Protein AF-A0AA41SXJ8-F1 (afdb_monomer_lite)

Foldseek 3Di:
DDDDDDDPPPPVPVPVVVVVVVVVVVVVLVVVLVVLVVVLVVLVVVLVVLVVVLPVVHQQCVVLVVLVPDPPRDPVVSVVSNVVSVVVSVVSVVVSVVSVVVSVVSVVVSVCVVVVVD

pLDDT: mean 70.55, std 14.19, range [35.0, 86.94]

Secondary structure (DSSP, 8-state):
-----------TTTHHHHHHHHHHHHHHHHHHHHHHHHHHHHHHHHHHHHHHHHHHH--TTHHHHHHHTSTT--HHHHHHHHHHHHHHHHHHHHHHHHHHHHHHHHHHHHHHHHHTT-

Sequence (118 aa):
METEEKEIISNGALITGCFSEEEEELSSQMSSFNEAMTQLRAMKERAMEGLKEIIKQGPGWFKLSEVSEKPDYDLETFVNKAECAMVQQASVLQDVIKALCLAMQLAKQAIKQINGKK

Structure (mmCIF, N/CA/C/O backbone):
data_AF-A0AA41SXJ8-F1
#
_entry.id   AF-A0AA41SXJ8-F1
#
loop_
_atom_site.group_PDB
_atom_site.id
_atom_site.type_symbol
_atom_site.label_atom_id
_atom_site.label_alt_id
_atom_site.label_comp_id
_atom_site.label_asym_id
_atom_site.label_entity_id
_atom_site.label_seq_id
_atom_site.pdbx_PDB_ins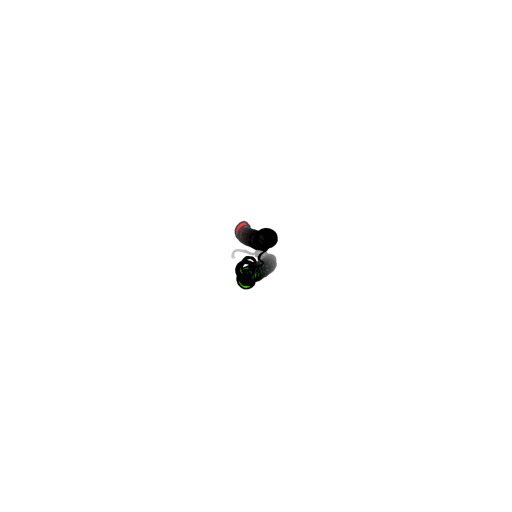_code
_atom_site.Cartn_x
_atom_site.Cartn_y
_atom_site.Cartn_z
_atom_site.occupancy
_atom_site.B_iso_or_equiv
_atom_site.auth_seq_id
_atom_site.auth_comp_id
_atom_site.auth_asym_id
_atom_site.auth_atom_id
_atom_site.pdbx_PDB_model_num
ATOM 1 N N . MET A 1 1 ? -43.424 7.056 79.220 1.00 39.56 1 MET A N 1
ATOM 2 C CA . MET A 1 1 ? -43.903 6.592 77.905 1.00 39.56 1 MET A CA 1
ATOM 3 C C . MET A 1 1 ? -43.429 7.642 76.926 1.00 39.56 1 MET A C 1
ATOM 5 O O . MET A 1 1 ? -44.006 8.715 76.880 1.00 39.56 1 MET A O 1
ATOM 9 N N . GLU A 1 2 ? -42.148 7.602 76.579 1.00 35.00 2 GLU A N 1
ATOM 10 C CA . GLU A 1 2 ? -41.579 6.771 75.504 1.00 35.00 2 GLU A CA 1
ATOM 11 C C . GLU A 1 2 ? -42.183 7.127 74.144 1.00 35.00 2 GLU A C 1
ATOM 13 O O . GLU A 1 2 ? -43.379 7.005 73.907 1.00 35.00 2 GLU A O 1
ATOM 18 N N . THR A 1 3 ? -41.287 7.661 73.327 1.00 40.12 3 THR A N 1
ATOM 19 C CA . THR A 1 3 ? -41.382 8.200 71.976 1.00 40.12 3 THR A CA 1
ATOM 20 C C . THR A 1 3 ? -41.781 7.133 70.958 1.00 40.12 3 THR A C 1
ATOM 22 O O . THR A 1 3 ? -41.064 6.147 70.801 1.00 40.12 3 THR A O 1
ATOM 25 N N . GLU A 1 4 ? -42.866 7.349 70.212 1.00 38.84 4 GLU A N 1
ATOM 26 C CA . GLU A 1 4 ? -43.132 6.608 68.973 1.00 38.84 4 GLU A CA 1
ATOM 27 C C . GLU A 1 4 ? -42.390 7.270 67.803 1.00 38.84 4 GLU A C 1
ATOM 29 O O . GLU A 1 4 ? -42.885 8.185 67.149 1.00 38.84 4 GLU A O 1
ATOM 34 N N . GLU A 1 5 ? -41.174 6.790 67.543 1.00 46.41 5 GLU A N 1
ATOM 35 C CA . GLU A 1 5 ? -40.550 6.854 66.223 1.00 46.41 5 GLU A CA 1
ATOM 36 C C . GLU A 1 5 ? -40.980 5.615 65.435 1.00 46.41 5 GLU A C 1
ATOM 38 O O . GLU A 1 5 ? -40.554 4.507 65.768 1.00 46.41 5 GLU A O 1
ATOM 43 N N . LYS A 1 6 ? -41.788 5.763 64.378 1.00 43.25 6 LYS A N 1
ATOM 44 C CA . LYS A 1 6 ? -41.865 4.729 63.336 1.00 43.25 6 LYS A CA 1
ATOM 45 C C . LYS A 1 6 ? -42.495 5.226 62.039 1.00 43.25 6 LYS A C 1
ATOM 47 O O . LYS A 1 6 ? -43.661 4.967 61.799 1.00 43.25 6 LYS A O 1
ATOM 52 N N . GLU A 1 7 ? -41.687 5.787 61.145 1.00 37.34 7 GLU A N 1
ATOM 53 C CA . GLU A 1 7 ? -41.840 5.495 59.715 1.00 37.34 7 GLU A CA 1
ATOM 54 C C . GLU A 1 7 ? -40.456 5.250 59.115 1.00 37.34 7 GLU A C 1
ATOM 56 O O . GLU A 1 7 ? -39.646 6.143 58.880 1.00 37.34 7 GLU A O 1
ATOM 61 N N . ILE A 1 8 ? -40.172 3.958 58.971 1.00 38.66 8 ILE A N 1
ATOM 62 C CA . ILE A 1 8 ? -38.971 3.409 58.365 1.00 38.66 8 ILE A CA 1
ATOM 63 C C . ILE A 1 8 ? -39.009 3.778 56.886 1.00 38.66 8 ILE A C 1
ATOM 65 O O . ILE A 1 8 ? -39.903 3.373 56.147 1.00 38.66 8 ILE A O 1
ATOM 69 N N . ILE A 1 9 ? -38.005 4.550 56.489 1.00 45.53 9 ILE A N 1
ATOM 70 C CA . ILE A 1 9 ? -37.668 4.917 55.120 1.00 45.53 9 ILE A CA 1
ATOM 71 C C . ILE A 1 9 ? -37.655 3.651 54.249 1.00 45.53 9 ILE A C 1
ATOM 73 O O . ILE A 1 9 ? -36.712 2.859 54.278 1.00 45.53 9 ILE A O 1
ATOM 77 N N . SER A 1 10 ? -38.704 3.466 53.447 1.00 44.09 10 SER A N 1
ATOM 78 C CA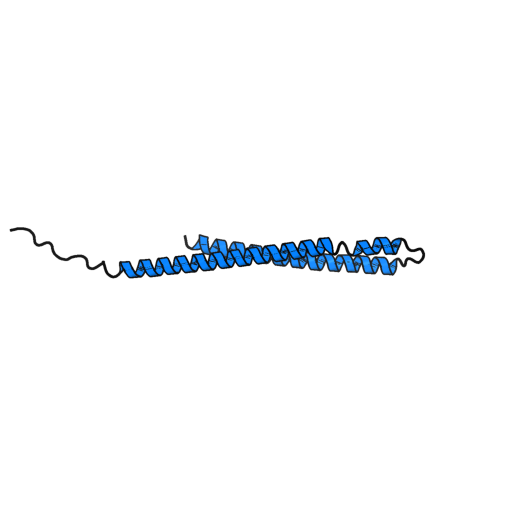 . SER A 1 10 ? -38.778 2.447 52.401 1.00 44.09 10 SER A CA 1
ATOM 79 C C . SER A 1 10 ? -38.016 2.920 51.156 1.00 44.09 10 SER A C 1
ATOM 81 O O . SER A 1 10 ? -38.605 3.122 50.098 1.00 44.09 10 SER A O 1
ATOM 83 N N . ASN A 1 11 ? -36.693 3.078 51.277 1.00 46.81 11 ASN A N 1
ATOM 84 C CA . ASN A 1 11 ? -35.792 3.314 50.134 1.00 46.81 11 ASN A CA 1
ATOM 85 C C . ASN A 1 11 ? -34.962 2.069 49.767 1.00 46.81 11 ASN A C 1
ATOM 87 O O . ASN A 1 11 ? -34.137 2.115 48.860 1.00 46.81 11 ASN A O 1
ATOM 91 N N . GLY A 1 12 ? -35.186 0.938 50.444 1.00 41.75 12 GLY A N 1
ATOM 92 C CA . GLY A 1 12 ? -34.392 -0.283 50.270 1.00 41.75 12 GLY A CA 1
ATOM 93 C C . GLY A 1 12 ? -34.621 -1.044 48.958 1.00 41.75 12 GLY A C 1
ATOM 94 O O . GLY A 1 12 ? -33.812 -1.901 48.630 1.00 41.75 12 GLY A O 1
ATOM 95 N N . ALA A 1 13 ? -35.684 -0.746 48.202 1.00 43.78 13 ALA A N 1
ATOM 96 C CA . ALA A 1 13 ? -36.036 -1.498 46.990 1.00 43.78 13 ALA A CA 1
ATOM 97 C C . ALA A 1 13 ? -35.578 -0.844 45.671 1.00 43.78 13 ALA A C 1
ATOM 99 O O . ALA A 1 13 ? -35.503 -1.524 44.654 1.00 43.78 13 ALA A O 1
ATOM 100 N N . LEU A 1 14 ? -35.256 0.455 45.670 1.00 46.19 14 LEU A N 1
ATOM 101 C CA . LEU A 1 14 ? -34.825 1.169 44.455 1.00 46.19 14 LEU A CA 1
ATOM 102 C C . LEU A 1 14 ? -33.312 1.093 44.219 1.00 46.19 14 LEU A C 1
ATOM 104 O O . LEU A 1 14 ? -32.848 1.218 43.092 1.00 46.19 14 LEU A O 1
ATOM 108 N N . ILE A 1 15 ? -32.538 0.854 45.275 1.00 50.88 15 ILE A N 1
ATOM 109 C CA . ILE A 1 15 ? -31.076 0.934 45.225 1.00 50.88 15 ILE A CA 1
ATOM 110 C C . ILE A 1 15 ? -30.454 -0.348 44.641 1.00 50.88 15 ILE A C 1
ATOM 112 O O . ILE A 1 15 ? -29.423 -0.289 43.981 1.00 50.88 15 ILE A O 1
ATOM 116 N N . THR A 1 16 ? -31.093 -1.509 44.809 1.00 47.59 16 THR A N 1
ATOM 117 C CA . THR A 1 16 ? -30.553 -2.795 44.326 1.00 47.59 16 THR A CA 1
ATOM 118 C C . THR A 1 16 ? -30.655 -2.962 42.804 1.00 47.59 16 THR A C 1
ATOM 120 O O . THR A 1 16 ? -29.855 -3.688 42.226 1.00 47.59 16 THR A O 1
ATOM 123 N N . GLY A 1 17 ? -31.601 -2.275 42.148 1.00 48.28 17 GLY A N 1
ATOM 124 C CA . GLY A 1 17 ? -31.730 -2.264 40.684 1.00 48.28 17 GLY A CA 1
ATOM 125 C C . GLY A 1 17 ? -30.704 -1.357 39.997 1.00 48.28 17 GLY A C 1
ATOM 126 O O . GLY A 1 17 ? -30.058 -1.787 39.048 1.00 48.28 17 GLY A O 1
ATOM 127 N N . CYS A 1 18 ? -30.481 -0.148 40.532 1.00 51.81 18 CYS A N 1
ATOM 128 C CA . CYS A 1 18 ? -29.526 0.814 39.961 1.00 51.81 18 CYS A CA 1
ATOM 129 C C . CYS A 1 18 ? -28.085 0.290 39.928 1.00 51.81 18 CYS A C 1
ATOM 131 O O . CYS A 1 18 ? -27.408 0.459 38.921 1.00 51.81 18 CYS A O 1
ATOM 133 N N . PHE A 1 19 ? -27.619 -0.382 40.987 1.00 52.84 19 PHE A N 1
ATOM 134 C CA . PHE A 1 19 ? -26.252 -0.917 40.999 1.00 52.84 19 PHE A CA 1
ATOM 135 C C . PHE A 1 19 ? -26.043 -2.058 39.994 1.00 52.84 19 PHE A C 1
ATOM 137 O O . PHE A 1 19 ? -24.940 -2.215 39.480 1.00 52.84 19 PHE A O 1
ATOM 144 N N . SER A 1 20 ? -27.087 -2.843 39.704 1.00 56.69 20 SER A N 1
ATOM 145 C CA . SER A 1 20 ? -27.015 -3.930 38.721 1.00 56.69 20 SER A CA 1
ATOM 146 C C . SER A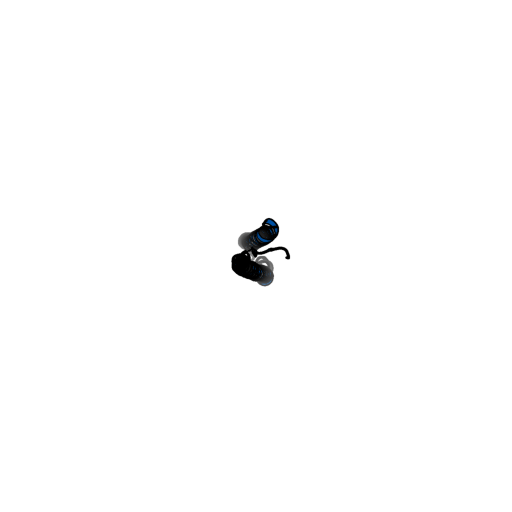 1 20 ? -26.929 -3.390 37.294 1.00 56.69 20 SER A C 1
ATOM 148 O O . SER A 1 20 ? -26.140 -3.899 36.505 1.00 56.69 20 SER A O 1
ATOM 150 N N . GLU A 1 21 ? -27.717 -2.363 36.967 1.00 60.53 21 GLU A N 1
ATOM 151 C CA . GLU A 1 21 ? -27.686 -1.717 35.648 1.00 60.53 21 GLU A CA 1
ATOM 152 C C . GLU A 1 21 ? -26.373 -0.946 35.427 1.00 60.53 21 GLU A C 1
ATOM 154 O O . GLU A 1 21 ? -25.795 -1.021 34.344 1.00 60.53 21 GLU A O 1
ATOM 159 N N . GLU A 1 22 ? -25.848 -0.274 36.460 1.00 62.44 22 GLU A N 1
ATOM 160 C CA . GLU A 1 22 ? -24.549 0.412 36.402 1.00 62.44 22 GLU A CA 1
ATOM 161 C C . GLU A 1 22 ? -23.372 -0.567 36.249 1.00 62.44 22 GLU A C 1
ATOM 163 O O . GLU A 1 22 ? -22.473 -0.319 35.443 1.00 62.44 22 GLU A O 1
ATOM 168 N N . GLU A 1 23 ? -23.359 -1.697 36.970 1.00 62.34 23 GLU A N 1
ATOM 169 C CA . GLU A 1 23 ? -22.343 -2.742 36.762 1.00 62.34 23 GLU A CA 1
ATOM 170 C C . GLU A 1 23 ? -22.443 -3.371 35.368 1.00 62.34 23 GLU A C 1
ATOM 172 O O . GLU A 1 23 ? -21.417 -3.607 34.723 1.00 62.34 23 GLU A O 1
ATOM 177 N N . GLU A 1 24 ? -23.657 -3.622 34.876 1.00 68.06 24 GLU A N 1
ATOM 178 C CA . GLU A 1 24 ? -23.875 -4.176 33.542 1.00 68.06 24 GLU A CA 1
ATOM 179 C C . GLU A 1 24 ? -23.408 -3.196 32.452 1.00 68.06 24 GLU A C 1
ATOM 181 O O . GLU A 1 24 ? -22.678 -3.600 31.539 1.00 68.06 24 GLU A O 1
ATOM 186 N N . GLU A 1 25 ? -23.702 -1.897 32.583 1.00 68.94 25 GLU A N 1
ATOM 187 C CA . GLU A 1 25 ? -23.185 -0.852 31.690 1.00 68.94 25 GLU A CA 1
ATOM 188 C C . GLU A 1 25 ? -21.659 -0.731 31.746 1.00 68.94 25 GLU A C 1
ATOM 190 O O . GLU A 1 25 ? -21.017 -0.604 30.697 1.00 68.94 25 GLU A O 1
ATOM 195 N N . LEU A 1 26 ? -21.055 -0.797 32.937 1.00 68.19 26 LEU A N 1
ATOM 196 C CA . LEU A 1 26 ? -19.599 -0.801 33.093 1.00 68.19 26 LEU A CA 1
ATOM 197 C C . LEU A 1 26 ? -18.976 -2.036 32.435 1.00 68.19 26 LEU A C 1
ATOM 199 O O . LEU A 1 26 ? -17.968 -1.912 31.736 1.00 68.19 26 LEU A O 1
ATOM 203 N N . SER A 1 27 ? -19.590 -3.211 32.587 1.00 72.88 27 SER A N 1
ATOM 204 C CA . SER A 1 27 ? -19.130 -4.450 31.949 1.00 72.88 27 SER A CA 1
ATOM 205 C C . SER A 1 27 ? -19.210 -4.362 30.419 1.00 72.88 27 SER A C 1
ATOM 207 O O . SER A 1 27 ? -18.261 -4.728 29.718 1.00 72.88 27 SER A O 1
ATOM 209 N N .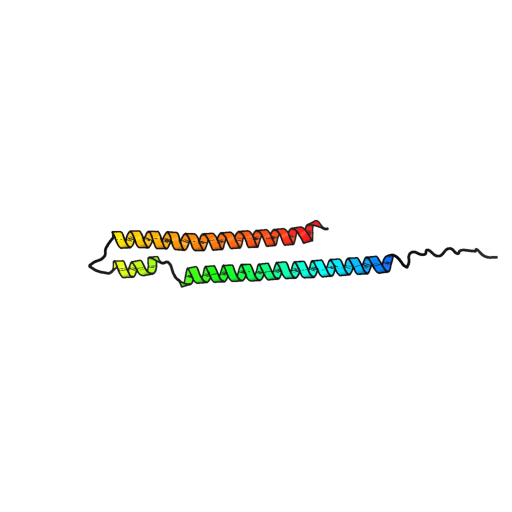 SER A 1 28 ? -20.295 -3.782 29.898 1.00 72.81 28 SER A N 1
ATOM 210 C CA . SER A 1 28 ? -20.527 -3.558 28.471 1.00 72.81 28 SER A CA 1
ATOM 211 C C . SER A 1 28 ? -19.514 -2.569 27.890 1.00 72.81 28 SER A C 1
ATOM 213 O O . SER A 1 28 ? -18.912 -2.821 26.842 1.00 72.81 28 SER A O 1
ATOM 215 N N . GLN A 1 29 ? -19.223 -1.482 28.610 1.00 70.94 29 GLN A N 1
ATOM 216 C CA . GLN A 1 29 ? -18.182 -0.528 28.224 1.00 70.94 29 GLN A CA 1
ATOM 217 C C . GLN A 1 29 ? -16.784 -1.147 28.250 1.00 70.94 29 GLN A C 1
ATOM 219 O O . GLN A 1 29 ? -16.007 -0.930 27.319 1.00 70.94 29 GLN A O 1
ATOM 224 N N . MET A 1 30 ? -16.464 -1.940 29.274 1.00 77.25 30 MET A N 1
ATOM 225 C CA . MET A 1 30 ? -15.175 -2.626 29.378 1.00 77.25 30 MET A CA 1
ATOM 226 C C . MET A 1 30 ? -14.993 -3.640 28.238 1.00 77.25 30 MET A C 1
ATOM 228 O O . MET A 1 30 ? -13.909 -3.741 27.661 1.00 77.25 30 MET A O 1
ATOM 232 N N . SER A 1 31 ? -16.065 -4.351 27.873 1.00 74.69 31 SER A N 1
ATOM 233 C CA . SER A 1 31 ? -16.099 -5.276 26.736 1.00 74.69 31 SER A CA 1
ATOM 234 C C . SER A 1 31 ? -15.887 -4.544 25.404 1.00 74.69 31 SER A C 1
ATOM 236 O O . SER A 1 31 ? -14.965 -4.875 24.658 1.00 74.69 31 SER A O 1
ATOM 238 N N . SER A 1 32 ? -16.647 -3.470 25.160 1.00 74.62 32 SER A N 1
ATOM 239 C CA . SER A 1 32 ? -16.520 -2.610 23.972 1.00 74.62 32 SER A CA 1
ATOM 240 C C . SER A 1 32 ? -15.119 -2.000 23.835 1.00 74.62 32 SER A C 1
ATOM 242 O O . SER A 1 32 ? -14.520 -1.996 22.756 1.00 74.62 32 SER A O 1
ATOM 244 N N . PHE A 1 33 ? -14.535 -1.547 24.946 1.00 74.94 33 PHE A N 1
ATOM 245 C CA . PHE A 1 33 ? -13.166 -1.044 24.968 1.00 74.94 33 PHE A CA 1
ATOM 246 C C . PHE A 1 33 ? -12.141 -2.124 24.607 1.00 74.94 33 PHE A C 1
ATOM 248 O O . PHE A 1 33 ? -11.262 -1.893 23.772 1.00 74.94 33 PHE A O 1
ATOM 255 N N . ASN A 1 34 ? -12.247 -3.306 25.215 1.00 79.94 34 ASN A N 1
ATOM 256 C CA . ASN A 1 34 ? -11.350 -4.422 24.929 1.00 79.94 34 ASN A CA 1
ATOM 257 C C . ASN A 1 34 ? -11.455 -4.872 23.468 1.00 79.94 34 ASN A C 1
ATOM 259 O O . ASN A 1 34 ? -10.434 -5.181 22.843 1.00 79.94 34 ASN A O 1
ATOM 263 N N . GLU A 1 35 ? -12.658 -4.855 22.898 1.00 81.31 35 GLU A N 1
ATOM 264 C CA . GLU A 1 35 ? -12.871 -5.124 21.481 1.00 81.31 35 GLU A CA 1
ATOM 265 C C . GLU A 1 35 ? -12.189 -4.065 20.604 1.00 81.31 35 GLU A C 1
ATOM 267 O O . GLU A 1 35 ? -11.393 -4.416 19.729 1.00 81.31 35 GLU A O 1
ATOM 272 N N . ALA A 1 36 ? -12.392 -2.774 20.884 1.00 72.94 36 ALA A N 1
ATOM 273 C CA . ALA A 1 36 ? -11.744 -1.685 20.151 1.00 72.94 36 ALA A CA 1
ATOM 274 C C . ALA A 1 36 ? -10.205 -1.765 20.221 1.00 72.94 36 ALA A C 1
ATOM 276 O O . ALA A 1 36 ? -9.515 -1.582 19.215 1.00 72.94 36 ALA A O 1
ATOM 277 N N . MET A 1 37 ? -9.649 -2.105 21.387 1.00 77.50 37 MET A N 1
ATOM 278 C CA . MET A 1 37 ? -8.208 -2.314 21.571 1.00 77.50 37 MET A CA 1
ATOM 279 C C . MET A 1 37 ? -7.691 -3.545 20.817 1.00 77.50 37 MET A C 1
ATOM 281 O O . MET A 1 37 ? -6.578 -3.522 20.280 1.00 77.50 37 MET A O 1
ATOM 285 N N . THR A 1 38 ? -8.492 -4.607 20.740 1.00 83.69 38 THR A N 1
ATOM 286 C CA . THR A 1 38 ? -8.172 -5.814 19.965 1.00 83.69 38 THR A CA 1
ATOM 287 C C . THR A 1 38 ? -8.165 -5.512 18.468 1.00 83.69 38 THR A C 1
ATOM 289 O O . THR A 1 38 ? -7.198 -5.850 17.781 1.00 83.69 38 THR A O 1
ATOM 292 N N . GLN A 1 39 ? -9.175 -4.795 17.968 1.00 75.69 39 GLN A N 1
ATOM 293 C CA . GLN A 1 39 ? -9.234 -4.339 16.577 1.00 75.69 39 GLN A CA 1
ATOM 294 C C . GLN A 1 39 ? -8.051 -3.423 16.234 1.00 75.69 39 GLN A C 1
ATOM 296 O O . GLN A 1 39 ? -7.422 -3.589 15.187 1.00 75.69 39 GLN A O 1
ATOM 301 N N . LEU A 1 40 ? -7.683 -2.506 17.136 1.00 75.50 40 LEU A N 1
ATOM 302 C CA . LEU A 1 40 ? -6.515 -1.640 16.969 1.00 75.50 40 LEU A CA 1
ATOM 303 C C . LEU A 1 40 ? -5.217 -2.448 16.855 1.00 75.50 40 LEU A C 1
ATOM 305 O O . LEU A 1 40 ? -4.393 -2.175 15.978 1.00 75.50 40 LEU A O 1
ATOM 309 N N . ARG A 1 41 ? -5.029 -3.453 17.721 1.00 80.81 41 ARG A N 1
ATOM 310 C CA . ARG A 1 41 ? -3.852 -4.331 17.682 1.00 80.81 41 ARG A CA 1
ATOM 311 C C . ARG A 1 41 ? -3.773 -5.085 16.355 1.00 80.81 41 ARG A C 1
ATOM 313 O O . ARG A 1 41 ? -2.721 -5.050 15.721 1.00 80.81 41 ARG A O 1
ATOM 320 N N . ALA A 1 42 ? -4.881 -5.674 15.910 1.00 80.50 42 ALA A N 1
ATOM 321 C CA . ALA A 1 42 ? -4.954 -6.399 14.643 1.00 80.50 42 ALA A CA 1
ATOM 322 C C . ALA A 1 42 ? -4.673 -5.491 13.431 1.00 80.50 42 ALA A C 1
ATOM 324 O O . ALA A 1 42 ? -3.940 -5.871 12.518 1.00 80.50 42 ALA A O 1
ATOM 325 N N . MET A 1 43 ? -5.204 -4.262 13.421 1.00 75.69 43 MET A N 1
ATOM 326 C CA . MET A 1 43 ? -4.922 -3.289 12.356 1.00 75.69 43 MET A CA 1
ATOM 327 C C . MET A 1 43 ? -3.454 -2.860 12.339 1.00 75.69 43 MET A C 1
ATOM 329 O O . MET A 1 43 ? -2.852 -2.778 11.268 1.00 75.69 43 MET A O 1
ATOM 333 N N . LYS A 1 44 ? -2.857 -2.620 13.514 1.00 77.19 44 LYS A N 1
ATOM 334 C CA . LYS A 1 44 ? -1.430 -2.295 13.637 1.00 77.19 44 LYS A CA 1
ATOM 335 C C . LYS A 1 44 ? -0.557 -3.435 13.110 1.00 77.19 44 LYS A C 1
ATOM 337 O O . LYS A 1 44 ? 0.408 -3.179 12.396 1.00 77.19 44 LYS A O 1
ATOM 342 N N . GLU A 1 45 ? -0.886 -4.673 13.462 1.00 82.06 45 GLU A N 1
ATOM 343 C CA . GLU A 1 45 ? -0.161 -5.859 13.007 1.00 82.06 45 GLU A CA 1
ATOM 344 C C . GLU A 1 45 ? -0.241 -6.007 11.485 1.00 82.06 45 GLU A C 1
ATOM 346 O O . GLU A 1 45 ? 0.797 -6.081 10.832 1.00 82.06 45 GLU A O 1
ATOM 351 N N . ARG A 1 46 ? -1.437 -5.871 10.897 1.00 77.62 46 ARG A N 1
ATOM 352 C CA . ARG A 1 46 ? -1.630 -5.867 9.437 1.00 77.62 46 ARG A CA 1
ATOM 353 C C . ARG A 1 46 ? -0.811 -4.781 8.732 1.00 77.62 46 ARG A C 1
ATOM 355 O O . ARG A 1 46 ? -0.230 -5.039 7.681 1.00 77.62 46 ARG A O 1
ATOM 362 N N . ALA A 1 47 ? -0.753 -3.574 9.295 1.00 77.31 47 ALA A N 1
ATOM 363 C CA . ALA A 1 47 ? 0.045 -2.487 8.732 1.00 77.31 47 ALA A CA 1
ATOM 364 C C . ALA A 1 47 ? 1.555 -2.775 8.806 1.00 77.31 47 ALA A C 1
ATOM 366 O O . ALA A 1 47 ? 2.279 -2.498 7.850 1.00 77.31 47 ALA A O 1
ATOM 367 N N . MET A 1 48 ? 2.030 -3.366 9.910 1.00 79.19 48 MET A N 1
ATOM 368 C CA . MET A 1 48 ? 3.424 -3.806 10.028 1.00 79.19 48 MET A CA 1
ATOM 369 C C . MET A 1 48 ? 3.751 -4.928 9.039 1.00 79.19 48 MET A C 1
ATOM 371 O O . MET A 1 48 ? 4.818 -4.889 8.433 1.00 79.19 48 MET A O 1
ATOM 375 N N . GLU A 1 49 ? 2.849 -5.891 8.835 1.00 83.56 49 GLU A N 1
ATOM 376 C CA . GLU A 1 49 ? 3.022 -6.953 7.836 1.00 83.56 49 GLU A CA 1
ATOM 377 C C . GLU A 1 49 ? 3.118 -6.375 6.416 1.00 83.56 49 GLU A C 1
ATOM 379 O O . GLU A 1 49 ? 4.031 -6.720 5.669 1.00 83.56 49 GLU A O 1
ATOM 384 N N . GLY A 1 50 ? 2.240 -5.427 6.066 1.00 77.62 50 GLY A N 1
ATOM 385 C CA . GLY A 1 50 ? 2.282 -4.738 4.773 1.00 77.62 50 GLY A CA 1
ATOM 386 C C . GLY A 1 50 ? 3.588 -3.973 4.552 1.00 77.62 50 GLY A C 1
ATOM 387 O O . GLY A 1 50 ? 4.165 -4.030 3.468 1.00 77.62 50 GLY A O 1
ATOM 388 N N . LEU A 1 51 ? 4.109 -3.315 5.594 1.00 77.75 51 LEU A N 1
ATOM 389 C CA . LEU A 1 51 ? 5.398 -2.626 5.524 1.00 77.75 51 LEU A CA 1
ATOM 390 C C . LEU A 1 51 ? 6.567 -3.604 5.335 1.00 77.75 51 LEU A C 1
ATOM 392 O O . LEU A 1 51 ? 7.450 -3.351 4.516 1.00 77.75 51 LEU A O 1
ATOM 396 N N . LYS A 1 52 ? 6.569 -4.732 6.056 1.00 82.19 52 LYS A N 1
ATOM 397 C CA . LYS A 1 52 ? 7.575 -5.790 5.872 1.00 82.19 52 LYS A CA 1
ATOM 398 C C . LYS A 1 52 ? 7.533 -6.358 4.458 1.00 82.19 52 LYS A C 1
ATOM 400 O O . LYS A 1 52 ? 8.592 -6.601 3.893 1.00 82.19 52 LYS A O 1
ATOM 405 N N . GLU A 1 53 ? 6.347 -6.541 3.884 1.00 78.94 53 GLU A N 1
ATOM 406 C CA . GLU A 1 53 ? 6.197 -7.042 2.518 1.00 78.94 53 GLU A CA 1
ATOM 407 C C . GLU A 1 53 ? 6.731 -6.039 1.485 1.00 78.94 53 GLU A C 1
ATOM 409 O O . GLU A 1 53 ? 7.462 -6.444 0.586 1.00 78.94 53 GLU A O 1
ATOM 414 N N . ILE A 1 54 ? 6.491 -4.730 1.658 1.00 74.38 54 ILE A N 1
ATOM 415 C CA . ILE A 1 54 ? 7.106 -3.683 0.816 1.00 74.38 54 ILE A CA 1
ATOM 416 C C . ILE A 1 54 ? 8.641 -3.746 0.889 1.00 74.38 54 ILE A C 1
ATOM 418 O O . ILE A 1 54 ? 9.318 -3.620 -0.131 1.00 74.38 54 ILE A O 1
ATOM 422 N N . ILE A 1 55 ? 9.200 -3.936 2.088 1.00 74.75 55 ILE A N 1
ATOM 423 C CA . ILE A 1 55 ? 10.653 -4.049 2.286 1.00 74.75 55 ILE A CA 1
ATOM 424 C C . ILE A 1 55 ? 11.187 -5.344 1.654 1.00 74.75 55 ILE A C 1
ATOM 426 O O . ILE A 1 55 ? 12.239 -5.325 1.020 1.00 74.75 55 ILE A O 1
ATOM 430 N N . LYS A 1 56 ? 10.462 -6.461 1.803 1.00 74.69 56 LYS A N 1
ATOM 431 C CA . LYS A 1 56 ? 10.863 -7.800 1.346 1.00 74.69 56 LYS A CA 1
ATOM 432 C C . LYS A 1 56 ? 10.761 -7.982 -0.164 1.00 74.69 56 LYS A C 1
ATOM 434 O O . LYS A 1 56 ? 11.671 -8.565 -0.747 1.00 74.69 56 LYS A O 1
ATOM 439 N N . GLN A 1 57 ? 9.688 -7.504 -0.799 1.00 70.25 57 GLN A N 1
ATOM 440 C CA . GLN A 1 57 ? 9.596 -7.473 -2.267 1.00 70.25 57 GLN A CA 1
ATOM 441 C C . GLN A 1 57 ? 10.738 -6.667 -2.876 1.00 70.25 57 GLN A C 1
ATOM 443 O O . GLN A 1 57 ? 11.111 -6.876 -4.030 1.00 70.25 57 GLN A O 1
ATOM 448 N N . GLY A 1 58 ? 11.332 -5.815 -2.049 1.00 66.44 58 GLY A N 1
ATOM 449 C CA . GLY A 1 58 ? 12.474 -5.040 -2.396 1.00 66.44 58 GLY A CA 1
ATOM 450 C C . GLY A 1 58 ? 12.051 -3.881 -3.285 1.00 66.44 58 GLY A C 1
ATOM 451 O O . GLY A 1 58 ? 10.987 -3.873 -3.910 1.00 66.44 58 GLY A O 1
ATOM 452 N N . PRO A 1 59 ? 12.904 -2.868 -3.353 1.00 65.06 59 PRO A N 1
ATOM 453 C CA . PRO A 1 59 ? 12.745 -1.806 -4.313 1.00 65.06 59 PRO A CA 1
ATOM 454 C C . PRO A 1 59 ? 12.610 -2.460 -5.732 1.00 65.06 59 PRO A C 1
ATOM 456 O O . PRO A 1 59 ? 13.523 -3.167 -6.142 1.00 65.06 59 PRO A O 1
ATOM 459 N N . GLY A 1 60 ? 11.547 -2.236 -6.527 1.00 64.81 60 GLY A N 1
ATOM 460 C CA . GLY A 1 60 ? 11.388 -2.861 -7.871 1.00 64.81 60 GLY A CA 1
ATOM 461 C C . GLY A 1 60 ? 12.505 -2.525 -8.887 1.00 64.81 60 GLY A C 1
ATOM 462 O O . GLY A 1 60 ? 12.874 -3.338 -9.732 1.00 64.81 60 GLY A O 1
ATOM 463 N N . TRP A 1 61 ? 13.120 -1.360 -8.712 1.00 65.94 61 TRP A N 1
ATOM 464 C CA . TRP A 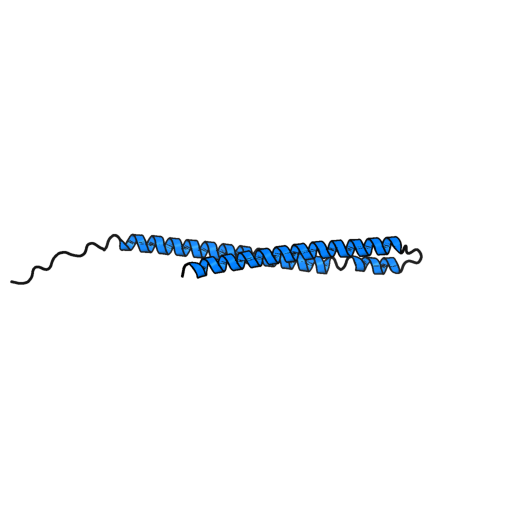1 61 ? 14.424 -0.905 -9.225 1.00 65.94 61 TRP A CA 1
ATOM 465 C C . TRP A 1 61 ? 15.639 -1.809 -8.901 1.00 65.94 61 TRP A C 1
ATOM 467 O O . TRP A 1 61 ? 16.632 -1.723 -9.612 1.00 65.94 61 TRP A O 1
ATOM 477 N N . PHE A 1 62 ? 15.592 -2.732 -7.932 1.00 66.00 62 PHE A N 1
ATOM 478 C CA . PHE A 1 62 ? 16.690 -3.687 -7.683 1.00 66.00 62 PHE A CA 1
ATOM 479 C C . PHE A 1 62 ? 16.868 -4.663 -8.854 1.00 66.00 62 PHE A C 1
ATOM 481 O O . PHE A 1 62 ? 17.979 -5.007 -9.228 1.00 66.00 62 PHE A O 1
ATOM 488 N N . LYS A 1 63 ? 15.772 -5.048 -9.519 1.00 66.88 63 LYS A N 1
ATOM 489 C CA . LYS A 1 63 ? 15.850 -5.826 -10.765 1.00 66.88 63 LYS A CA 1
ATOM 490 C C . LYS A 1 63 ? 16.351 -4.993 -11.943 1.00 66.88 63 LYS A C 1
ATOM 492 O O . LYS A 1 63 ? 16.707 -5.556 -12.967 1.00 66.88 63 LYS A O 1
ATOM 497 N N . LEU A 1 64 ? 16.349 -3.664 -11.841 1.00 72.31 64 LEU A N 1
ATOM 498 C CA . LEU A 1 64 ? 16.794 -2.792 -12.925 1.00 72.31 64 LEU A CA 1
ATOM 499 C C . LEU A 1 64 ? 18.311 -2.649 -12.973 1.00 72.31 64 LEU A C 1
ATOM 501 O O . LEU A 1 64 ? 18.840 -2.502 -14.072 1.00 72.31 64 LEU A O 1
ATOM 505 N N . SER A 1 65 ? 19.011 -2.773 -11.839 1.00 71.12 65 SER A N 1
ATOM 506 C CA . SER A 1 65 ? 20.478 -2.808 -11.844 1.00 71.12 65 SER A CA 1
ATOM 507 C C . SER A 1 65 ? 20.998 -4.008 -12.638 1.00 71.12 65 SER A C 1
ATOM 509 O O . SER A 1 65 ? 21.842 -3.832 -13.509 1.00 71.12 65 SER A O 1
ATOM 511 N N . GLU A 1 66 ? 20.405 -5.191 -12.458 1.00 70.69 66 GLU A N 1
ATOM 512 C CA . GLU A 1 66 ? 20.766 -6.403 -13.217 1.00 70.69 66 GLU A CA 1
ATOM 513 C C . GLU A 1 66 ? 20.493 -6.268 -14.726 1.00 70.69 66 GLU A C 1
ATOM 515 O O . GLU A 1 66 ? 21.177 -6.862 -15.557 1.00 70.69 66 GLU A O 1
ATOM 520 N N . VAL A 1 67 ? 19.478 -5.486 -15.110 1.00 71.75 67 VAL A N 1
ATOM 521 C CA . VAL A 1 67 ? 19.126 -5.267 -16.523 1.00 71.75 67 VAL A CA 1
ATOM 522 C C . VAL A 1 67 ? 20.073 -4.253 -17.169 1.00 71.75 67 VAL A C 1
ATOM 524 O O . VAL A 1 67 ? 20.374 -4.393 -18.351 1.00 71.75 67 VAL A O 1
ATOM 527 N N . SER A 1 68 ? 20.583 -3.285 -16.399 1.00 70.06 68 SER A N 1
ATOM 528 C CA . SER A 1 68 ? 21.549 -2.274 -16.859 1.00 70.06 68 SER A CA 1
ATOM 529 C C . SER A 1 68 ? 22.964 -2.798 -17.115 1.00 70.06 68 SER A C 1
ATOM 531 O O . SER A 1 68 ? 23.759 -2.121 -17.758 1.00 70.06 68 SER A O 1
ATOM 533 N N . GLU A 1 69 ? 23.272 -4.015 -16.667 1.00 73.88 69 GLU A N 1
ATOM 534 C CA . GLU A 1 69 ? 24.564 -4.675 -16.903 1.00 73.88 69 GLU A CA 1
ATOM 535 C C . GLU A 1 69 ? 24.627 -5.412 -18.252 1.00 73.88 69 GLU A C 1
ATOM 537 O O . GLU A 1 69 ? 25.679 -5.924 -18.641 1.00 73.88 69 GLU A O 1
ATOM 542 N N . LYS A 1 70 ? 23.509 -5.479 -18.987 1.00 78.62 70 LYS A N 1
ATOM 543 C CA . LYS A 1 70 ? 23.454 -6.154 -20.284 1.00 78.62 70 LYS A CA 1
ATOM 544 C C . LYS A 1 70 ? 23.998 -5.266 -21.414 1.00 78.62 70 LYS A C 1
ATOM 546 O O . LYS A 1 70 ? 23.685 -4.080 -21.465 1.00 78.62 70 LYS A O 1
ATOM 551 N N . PRO A 1 71 ? 24.766 -5.823 -22.366 1.00 71.56 71 PRO A N 1
ATOM 552 C CA . PRO A 1 71 ? 25.352 -5.054 -23.468 1.00 71.56 71 PRO A CA 1
ATOM 553 C C . PRO A 1 71 ? 24.323 -4.547 -24.497 1.00 71.56 71 PRO A C 1
ATOM 555 O O . PRO A 1 71 ? 24.611 -3.600 -25.221 1.00 71.56 71 PRO A O 1
ATOM 558 N N . ASP A 1 72 ? 23.134 -5.150 -24.559 1.00 81.25 72 ASP A N 1
ATOM 559 C CA . ASP A 1 72 ? 21.989 -4.777 -25.404 1.00 81.25 72 ASP A CA 1
ATOM 560 C C . ASP A 1 72 ? 20.921 -3.973 -24.638 1.00 81.25 72 ASP A C 1
ATOM 562 O O . ASP A 1 72 ? 19.744 -3.960 -24.999 1.00 81.25 72 ASP A O 1
ATOM 566 N N . TYR A 1 73 ? 21.326 -3.321 -23.549 1.00 77.00 73 TYR A N 1
ATOM 567 C CA . TYR A 1 73 ? 20.441 -2.577 -22.667 1.00 77.00 73 TYR A CA 1
ATOM 568 C C . TYR A 1 73 ? 19.684 -1.446 -23.382 1.00 77.00 73 TYR A C 1
ATOM 570 O O . TYR A 1 73 ? 20.278 -0.516 -23.931 1.00 77.00 73 TYR A O 1
ATOM 578 N N . ASP A 1 74 ? 18.352 -1.501 -23.298 1.00 85.75 74 ASP A N 1
ATOM 579 C CA . ASP A 1 74 ? 17.461 -0.435 -23.745 1.00 85.75 74 ASP A CA 1
ATOM 580 C C . ASP A 1 74 ? 17.160 0.550 -22.605 1.00 85.75 74 ASP A C 1
ATOM 582 O O . ASP A 1 74 ? 16.478 0.226 -21.623 1.00 85.75 74 ASP A O 1
ATOM 586 N N . LEU A 1 75 ? 17.662 1.776 -22.766 1.00 85.44 75 LEU A N 1
ATOM 587 C CA . LEU A 1 75 ? 17.494 2.862 -21.805 1.00 85.44 75 LEU A CA 1
ATOM 588 C C . LEU A 1 75 ? 16.021 3.252 -21.630 1.00 85.44 75 LEU A C 1
ATOM 590 O O . LEU A 1 75 ? 15.606 3.546 -20.509 1.00 85.44 75 LEU A O 1
ATOM 594 N N . GLU A 1 76 ? 15.225 3.230 -22.701 1.00 86.88 76 GLU A N 1
ATOM 595 C CA . GLU A 1 76 ? 13.806 3.591 -22.639 1.00 86.88 76 GLU A CA 1
ATOM 596 C C . GLU A 1 76 ? 13.032 2.591 -21.772 1.00 86.88 76 GLU A C 1
ATOM 598 O O . GLU A 1 76 ? 12.334 2.976 -20.830 1.00 86.88 76 GLU A O 1
ATOM 603 N N . THR A 1 77 ? 13.228 1.290 -22.005 1.00 84.81 77 THR A N 1
ATOM 604 C CA . THR A 1 77 ? 12.652 0.225 -21.176 1.00 84.81 77 THR A CA 1
ATOM 605 C C . THR A 1 77 ? 13.059 0.347 -19.711 1.00 84.81 77 THR A C 1
ATOM 607 O O . THR A 1 77 ? 12.234 0.101 -18.826 1.00 84.81 77 THR A O 1
ATOM 610 N N . PHE A 1 78 ? 14.308 0.707 -19.418 1.00 85.19 78 PHE A N 1
ATOM 611 C CA . PHE A 1 78 ? 14.736 0.904 -18.036 1.00 85.19 78 PHE A CA 1
ATOM 612 C C . PHE A 1 78 ? 14.029 2.075 -17.371 1.00 85.19 78 PHE A C 1
ATOM 614 O O . PHE A 1 78 ? 13.505 1.900 -16.272 1.00 85.19 78 PHE A O 1
ATOM 621 N N . VAL A 1 79 ? 13.990 3.240 -18.024 1.00 86.00 79 VAL A N 1
ATOM 622 C CA . VAL A 1 79 ? 13.354 4.442 -17.469 1.00 86.00 79 VAL A CA 1
ATOM 623 C C . VAL A 1 79 ? 11.873 4.173 -17.203 1.00 86.00 79 VAL A C 1
ATOM 625 O O . VAL A 1 79 ? 11.407 4.405 -16.088 1.00 86.00 79 VAL A O 1
ATOM 628 N N . ASN A 1 80 ? 11.172 3.557 -18.158 1.00 86.06 80 ASN A N 1
ATOM 629 C CA . ASN A 1 80 ? 9.764 3.187 -18.007 1.00 86.06 80 ASN A CA 1
ATOM 630 C C . ASN A 1 80 ? 9.533 2.217 -16.837 1.00 86.06 80 ASN A C 1
ATOM 632 O O . ASN A 1 80 ? 8.595 2.379 -16.054 1.00 86.06 80 ASN A O 1
ATOM 636 N N . LYS A 1 81 ? 10.393 1.202 -16.677 1.00 84.31 81 LYS A N 1
ATOM 637 C CA . LYS A 1 81 ? 10.278 0.256 -15.557 1.00 84.31 81 LYS A CA 1
ATOM 638 C C . LYS A 1 81 ? 10.656 0.885 -14.215 1.00 84.31 81 LYS A C 1
ATOM 640 O O . LYS A 1 81 ? 10.057 0.520 -13.205 1.00 84.31 81 LYS A O 1
ATOM 645 N N . ALA A 1 82 ? 11.622 1.804 -14.189 1.00 83.31 82 ALA A N 1
ATOM 646 C CA . ALA A 1 82 ? 12.012 2.541 -12.989 1.00 83.31 82 ALA A CA 1
ATOM 647 C C . ALA A 1 82 ? 10.864 3.422 -12.501 1.00 83.31 82 ALA A C 1
ATOM 649 O O . ALA A 1 82 ? 10.489 3.347 -11.331 1.00 83.31 82 ALA A O 1
ATOM 650 N N . GLU A 1 83 ? 10.253 4.180 -13.409 1.00 85.81 83 GLU A N 1
ATOM 651 C CA . GLU A 1 83 ? 9.085 5.006 -13.116 1.00 85.81 83 GLU A CA 1
ATOM 652 C C . GLU A 1 83 ? 7.916 4.152 -12.610 1.00 85.81 83 GLU A C 1
ATOM 654 O O . GLU A 1 83 ? 7.364 4.422 -11.541 1.00 85.81 83 GLU A O 1
ATOM 659 N N . CYS A 1 84 ? 7.596 3.056 -13.306 1.00 84.19 84 CYS A N 1
ATOM 660 C CA . CYS A 1 84 ? 6.539 2.133 -12.887 1.00 84.19 84 CYS A CA 1
ATOM 661 C C . CYS A 1 84 ? 6.799 1.547 -11.486 1.00 84.19 84 CYS A C 1
ATOM 663 O O . CYS A 1 84 ? 5.885 1.502 -10.661 1.00 84.19 84 CYS A O 1
ATOM 665 N N . ALA A 1 85 ? 8.036 1.132 -11.189 1.00 81.94 85 ALA A N 1
ATOM 666 C CA . ALA A 1 85 ? 8.414 0.613 -9.873 1.00 81.94 85 ALA A CA 1
ATOM 667 C C . ALA A 1 85 ? 8.264 1.673 -8.769 1.00 81.94 85 ALA A C 1
ATOM 669 O O . ALA A 1 85 ? 7.761 1.361 -7.687 1.00 81.94 85 ALA A O 1
ATOM 670 N N . MET A 1 86 ? 8.651 2.924 -9.043 1.00 82.12 86 MET A N 1
ATOM 671 C CA . MET A 1 86 ? 8.482 4.038 -8.107 1.00 82.12 86 MET A CA 1
ATOM 672 C C . MET A 1 86 ? 7.011 4.317 -7.809 1.00 82.12 86 MET A C 1
ATOM 674 O O . MET A 1 86 ? 6.631 4.409 -6.641 1.00 82.12 86 MET A O 1
ATOM 678 N N . VAL A 1 87 ? 6.179 4.422 -8.847 1.00 85.12 87 VAL A N 1
ATOM 679 C CA . VAL A 1 87 ? 4.741 4.690 -8.703 1.00 85.12 87 VAL A CA 1
ATOM 680 C C . VAL A 1 87 ? 4.060 3.563 -7.932 1.00 85.12 87 VAL A C 1
ATOM 682 O O . VAL A 1 87 ? 3.305 3.821 -6.992 1.00 85.12 87 VAL A O 1
ATOM 685 N N . GLN A 1 88 ? 4.370 2.309 -8.268 1.00 82.31 88 GLN A N 1
ATOM 686 C CA . GLN A 1 88 ? 3.818 1.152 -7.574 1.00 82.31 88 GLN A CA 1
ATOM 687 C C . GLN A 1 88 ? 4.204 1.164 -6.091 1.00 82.31 88 GLN A C 1
ATOM 689 O O . GLN A 1 88 ? 3.330 1.073 -5.231 1.00 82.31 88 GLN A O 1
ATOM 694 N N . GLN A 1 89 ? 5.484 1.346 -5.763 1.00 79.19 89 GLN A N 1
ATOM 695 C CA . GLN A 1 89 ? 5.941 1.334 -4.373 1.00 79.19 89 GLN A CA 1
ATOM 696 C C . GLN A 1 89 ? 5.377 2.514 -3.565 1.00 79.19 89 GLN A C 1
ATOM 698 O O . GLN A 1 89 ? 4.970 2.335 -2.414 1.00 79.19 89 GLN A O 1
ATOM 703 N N . ALA A 1 90 ? 5.283 3.698 -4.178 1.00 81.62 90 ALA A N 1
ATOM 704 C CA . ALA A 1 90 ? 4.665 4.870 -3.568 1.00 81.62 90 ALA A CA 1
ATOM 705 C C . ALA A 1 90 ? 3.174 4.647 -3.277 1.00 81.62 90 ALA A C 1
ATOM 707 O O . ALA A 1 90 ? 2.718 5.002 -2.193 1.00 81.62 90 ALA A O 1
ATOM 708 N N . SER A 1 91 ? 2.431 4.017 -4.195 1.00 83.88 91 SER A N 1
ATOM 709 C CA . SER A 1 91 ? 0.998 3.741 -4.009 1.00 83.88 91 SER A CA 1
ATOM 710 C C . SER A 1 91 ? 0.729 2.796 -2.832 1.00 83.88 91 SER A C 1
ATOM 712 O O . SER A 1 91 ? -0.079 3.113 -1.958 1.00 83.88 91 SER A O 1
ATOM 714 N N . VAL A 1 92 ? 1.480 1.693 -2.727 1.00 81.00 92 VAL A N 1
ATOM 715 C CA . VAL A 1 92 ? 1.319 0.732 -1.624 1.00 81.00 92 VAL A CA 1
ATOM 716 C C . VAL A 1 92 ? 1.696 1.381 -0.289 1.00 81.00 92 VAL A C 1
ATOM 718 O O . VAL A 1 92 ? 0.969 1.240 0.695 1.00 81.00 92 VAL A O 1
ATOM 721 N N . LEU A 1 93 ? 2.794 2.146 -0.241 1.00 81.06 93 LEU A N 1
ATOM 722 C CA . LEU A 1 93 ? 3.193 2.868 0.971 1.00 81.06 93 LEU A CA 1
ATOM 723 C C . LEU A 1 93 ? 2.144 3.909 1.383 1.00 81.06 93 LEU A C 1
ATOM 725 O O . LEU A 1 93 ? 1.827 4.036 2.567 1.00 81.06 93 LEU A O 1
ATOM 729 N N . GLN A 1 94 ? 1.582 4.631 0.416 1.00 86.12 94 GLN A N 1
ATOM 730 C CA . GLN A 1 94 ? 0.527 5.606 0.659 1.00 86.12 94 GLN A CA 1
ATOM 731 C C . GLN A 1 94 ? -0.707 4.944 1.282 1.00 86.12 94 GLN A C 1
ATOM 733 O O . GLN A 1 94 ? -1.275 5.484 2.233 1.00 86.12 94 GLN A O 1
ATOM 738 N N . ASP A 1 95 ? -1.112 3.775 0.794 1.00 84.50 95 ASP A N 1
ATOM 739 C CA . ASP A 1 95 ? -2.266 3.054 1.331 1.00 84.50 95 ASP A CA 1
ATOM 740 C C . ASP A 1 95 ? -2.006 2.497 2.737 1.00 84.50 95 ASP A C 1
ATOM 742 O O . ASP A 1 95 ? -2.877 2.600 3.606 1.00 84.50 95 ASP A O 1
ATOM 746 N N . VAL A 1 96 ? -0.787 2.024 3.019 1.00 80.62 96 VAL A N 1
ATOM 747 C CA . VAL A 1 96 ? -0.369 1.653 4.384 1.00 80.62 96 VAL A CA 1
ATOM 748 C C . VAL A 1 96 ? -0.436 2.859 5.329 1.00 80.62 96 VAL A C 1
ATOM 750 O O . VAL A 1 96 ? -0.977 2.748 6.431 1.00 80.62 96 VAL A O 1
ATOM 753 N N . ILE A 1 97 ? 0.052 4.029 4.904 1.00 83.44 97 ILE A N 1
ATOM 754 C CA . ILE A 1 97 ? -0.008 5.264 5.704 1.00 83.44 97 ILE A CA 1
ATOM 755 C C . ILE A 1 97 ? -1.461 5.674 5.965 1.00 83.44 97 ILE A C 1
ATOM 757 O O . ILE A 1 97 ? -1.809 5.972 7.108 1.00 83.44 97 ILE A O 1
ATOM 761 N N . LYS A 1 98 ? -2.336 5.642 4.951 1.00 86.94 98 LYS A N 1
ATOM 762 C CA . LYS A 1 98 ? -3.770 5.936 5.126 1.00 86.94 98 LYS A CA 1
ATOM 763 C C . LYS A 1 98 ? -4.415 4.988 6.138 1.00 86.94 98 LYS A C 1
ATOM 765 O O . LYS A 1 98 ? -5.125 5.451 7.030 1.00 86.94 98 LYS A O 1
ATOM 770 N N . ALA A 1 99 ? -4.145 3.686 6.039 1.00 82.12 99 ALA A N 1
ATOM 771 C CA . ALA A 1 99 ? -4.666 2.693 6.977 1.00 82.12 99 ALA A CA 1
ATOM 772 C C . ALA A 1 99 ? -4.192 2.958 8.417 1.00 82.12 99 ALA A C 1
ATOM 774 O O . ALA A 1 99 ? -4.993 2.905 9.350 1.00 82.12 99 ALA A O 1
ATOM 775 N N . LEU A 1 100 ? -2.918 3.319 8.601 1.00 77.56 100 LEU A N 1
ATOM 776 C CA . LEU A 1 100 ? -2.373 3.713 9.904 1.00 77.56 100 LEU A CA 1
ATOM 777 C C . LEU A 1 100 ? -3.028 4.989 10.448 1.00 77.56 100 LEU A C 1
ATOM 779 O O . LEU A 1 100 ? -3.354 5.050 11.634 1.00 77.56 100 LEU A O 1
ATOM 783 N N . CYS A 1 101 ? -3.258 5.996 9.602 1.00 84.00 101 CYS A N 1
ATOM 784 C CA . CYS A 1 101 ? -3.959 7.217 9.997 1.00 84.00 101 CYS A CA 1
ATOM 785 C C . CYS A 1 101 ? -5.389 6.924 10.464 1.00 84.00 101 CYS A C 1
ATOM 787 O O . CYS A 1 101 ? -5.798 7.437 11.507 1.00 84.00 101 CYS A O 1
ATOM 789 N N . LEU A 1 102 ? -6.122 6.073 9.740 1.00 84.06 102 LEU A N 1
ATOM 790 C CA . LEU A 1 102 ? -7.466 5.638 10.128 1.00 84.06 102 LEU A CA 1
ATOM 791 C C . LEU A 1 102 ? -7.444 4.882 11.462 1.00 84.06 102 LEU A C 1
ATOM 793 O O . LEU A 1 102 ? -8.201 5.222 12.370 1.00 84.06 102 LEU A O 1
ATOM 797 N N . ALA A 1 103 ? -6.527 3.924 11.627 1.00 75.62 103 ALA A N 1
ATOM 798 C CA . ALA A 1 103 ? -6.367 3.188 12.881 1.00 75.62 103 ALA A CA 1
ATOM 799 C C . ALA A 1 103 ? -6.057 4.127 14.063 1.00 75.62 103 ALA A C 1
ATOM 801 O O . ALA A 1 103 ? -6.631 3.988 15.145 1.00 75.62 103 ALA A O 1
ATOM 802 N N . MET A 1 104 ? -5.207 5.138 13.855 1.00 78.94 104 MET A N 1
ATOM 803 C CA . MET A 1 104 ? -4.910 6.155 14.865 1.00 78.94 104 MET A CA 1
ATOM 804 C C . MET A 1 104 ? -6.139 7.009 15.215 1.00 78.94 104 MET A C 1
ATOM 806 O O . MET A 1 104 ? -6.337 7.342 16.384 1.00 78.94 104 MET A O 1
ATOM 810 N N . GLN A 1 105 ? -6.961 7.388 14.234 1.00 83.31 105 GLN A N 1
ATOM 811 C CA . GLN A 1 105 ? -8.190 8.149 14.483 1.00 83.31 105 GLN A CA 1
ATOM 812 C C . GLN A 1 105 ? -9.215 7.331 15.274 1.00 83.31 105 GLN A C 1
ATOM 814 O O . GLN A 1 105 ? -9.759 7.842 16.253 1.00 83.31 105 GLN A O 1
ATOM 819 N N . LEU A 1 106 ? -9.410 6.060 14.915 1.00 78.00 106 LEU A N 1
ATOM 820 C CA . LEU A 1 106 ? -10.280 5.140 15.652 1.00 78.00 106 LEU A CA 1
ATOM 821 C C . LEU A 1 106 ? -9.812 4.967 17.103 1.00 78.00 106 LEU A C 1
ATOM 823 O O . LEU A 1 106 ? -10.619 5.081 18.024 1.00 78.00 106 LEU A O 1
ATOM 827 N N . ALA A 1 107 ? -8.503 4.803 17.326 1.00 70.38 107 ALA A N 1
ATOM 828 C CA . ALA A 1 107 ? -7.933 4.737 18.673 1.00 70.38 107 ALA A CA 1
ATOM 829 C C . ALA A 1 107 ? -8.228 6.006 19.491 1.00 70.38 107 ALA A C 1
ATOM 831 O O . ALA A 1 107 ? -8.659 5.927 20.641 1.00 70.38 107 ALA A O 1
ATOM 832 N N . LYS A 1 108 ? -8.040 7.191 18.894 1.00 78.06 108 LYS A N 1
ATOM 833 C CA . LYS A 1 108 ? -8.344 8.475 19.550 1.00 78.06 108 LYS A CA 1
ATOM 834 C C . LYS A 1 108 ? -9.829 8.612 19.885 1.00 78.06 108 LYS A C 1
ATOM 836 O O . LYS A 1 1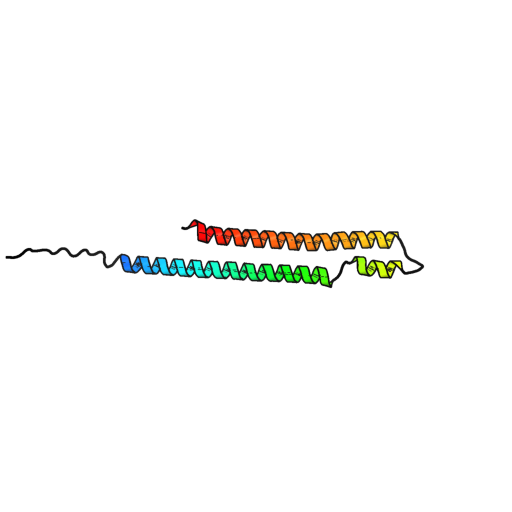08 ? -10.163 9.110 20.959 1.00 78.06 108 LYS A O 1
ATOM 841 N N . GLN A 1 109 ? -10.712 8.178 18.988 1.00 77.50 109 GLN A N 1
ATOM 842 C CA . GLN A 1 109 ? -12.154 8.207 19.214 1.00 77.50 109 GLN A CA 1
ATOM 843 C C . GLN A 1 109 ? -12.559 7.283 20.365 1.00 77.50 109 GLN A C 1
ATOM 845 O O . GLN A 1 109 ? -13.306 7.719 21.239 1.00 77.50 109 GLN A O 1
ATOM 850 N N . ALA A 1 110 ? -12.019 6.063 20.415 1.00 69.94 110 ALA A N 1
ATOM 851 C CA . ALA A 1 110 ? -12.261 5.129 21.514 1.00 69.94 110 ALA A CA 1
ATOM 852 C C . ALA A 1 110 ? -11.826 5.725 22.866 1.00 69.94 110 ALA A C 1
ATOM 854 O O . ALA A 1 110 ? -12.608 5.746 23.812 1.00 69.94 110 ALA A O 1
ATOM 855 N N . ILE A 1 111 ? -10.631 6.326 22.936 1.00 71.62 111 ILE A N 1
ATOM 856 C CA . ILE A 1 111 ? -10.132 6.995 24.153 1.00 71.62 111 ILE A CA 1
ATOM 857 C C . ILE A 1 111 ? -11.047 8.154 24.575 1.00 71.62 111 ILE A C 1
ATOM 859 O O . ILE A 1 111 ? -11.334 8.329 25.759 1.00 71.62 111 ILE A O 1
ATOM 863 N N . LYS A 1 112 ? -11.527 8.955 23.617 1.00 75.75 112 LYS A N 1
ATOM 864 C CA . LYS A 1 112 ? -12.430 10.074 23.906 1.00 75.75 112 LYS A CA 1
ATOM 865 C C . LYS A 1 112 ? -13.783 9.602 24.442 1.00 75.75 112 LYS A C 1
ATOM 867 O O . LYS A 1 112 ? -14.325 10.272 25.311 1.00 75.75 112 LYS A O 1
ATOM 872 N N . GLN A 1 113 ? -14.325 8.482 23.962 1.00 66.38 113 GLN A N 1
ATOM 873 C CA . GLN A 1 113 ? -15.589 7.949 24.488 1.00 66.38 113 GLN A CA 1
ATOM 874 C C . GLN A 1 113 ? -15.477 7.495 25.947 1.00 66.38 113 GLN A C 1
ATOM 876 O O . GLN A 1 113 ? -16.434 7.649 26.699 1.00 66.38 113 GLN A O 1
ATOM 881 N N . ILE A 1 114 ? -14.303 7.016 26.356 1.00 62.97 114 ILE A N 1
ATOM 882 C CA . ILE A 1 114 ? -14.023 6.610 27.740 1.00 62.97 114 ILE A CA 1
ATOM 883 C C . ILE A 1 114 ? -13.833 7.839 28.635 1.00 62.97 114 ILE A C 1
ATOM 885 O O . ILE A 1 114 ? -14.398 7.917 29.719 1.00 62.97 114 ILE A O 1
ATOM 889 N N . ASN A 1 115 ? -13.072 8.835 28.168 1.00 62.22 115 ASN A N 1
ATOM 890 C CA . ASN A 1 115 ? -12.763 10.030 28.961 1.00 62.22 115 ASN A CA 1
ATOM 891 C C . ASN A 1 115 ? -13.877 11.091 28.957 1.00 62.22 115 ASN A C 1
ATOM 893 O O . ASN A 1 115 ? -13.905 11.940 29.838 1.00 62.22 115 ASN A O 1
ATOM 897 N N . GLY A 1 116 ? -14.764 11.082 27.960 1.00 52.56 116 GLY A N 1
ATOM 898 C CA . GLY A 1 116 ? -15.836 12.069 27.793 1.00 52.56 116 GLY A CA 1
ATOM 899 C C . GLY A 1 116 ? -17.099 11.794 28.611 1.00 52.56 116 GLY A C 1
ATOM 900 O O . GLY A 1 116 ? -18.020 12.602 28.557 1.00 52.56 116 GLY A O 1
ATOM 901 N N . LYS A 1 117 ? -17.155 10.672 29.339 1.00 48.91 117 LYS A N 1
ATOM 902 C CA . LYS A 1 117 ? -18.239 10.345 30.281 1.00 48.91 117 LYS A CA 1
ATOM 903 C C . LYS A 1 117 ? -17.849 10.567 31.752 1.00 48.91 117 LYS A C 1
ATOM 905 O O . LYS A 1 117 ? -18.575 10.120 32.632 1.00 48.91 117 LYS A O 1
ATOM 910 N N . LYS A 1 118 ? -16.702 11.207 32.009 1.00 38.47 118 LYS A N 1
ATOM 911 C CA . LYS A 1 118 ? -16.226 11.534 33.359 1.00 38.47 118 LYS A CA 1
ATOM 912 C C . LYS A 1 118 ? -16.689 12.915 33.805 1.00 38.47 118 LYS A C 1
ATOM 914 O O . LYS A 1 118 ? -16.694 13.822 32.944 1.00 38.47 118 LYS A O 1
#

Organism: Sciurus carolinensis (NCBI:txid30640)

Radius of gyration: 31.07 Å; chains: 1; bounding box: 69×20×103 Å